Protein AF-A0A1G1TDN0-F1 (afdb_monomer)

Structure (mmCIF, N/CA/C/O backbone):
data_AF-A0A1G1TDN0-F1
#
_entry.id   AF-A0A1G1TDN0-F1
#
loop_
_atom_site.group_PDB
_atom_site.id
_atom_site.type_symbol
_atom_site.label_atom_id
_atom_site.label_alt_id
_atom_site.label_comp_id
_atom_site.label_asym_id
_atom_site.label_entity_id
_atom_site.label_seq_id
_atom_site.pdbx_PDB_ins_code
_atom_site.Cartn_x
_atom_site.Cartn_y
_atom_site.Cartn_z
_atom_site.occupancy
_atom_site.B_iso_or_equiv
_atom_site.auth_seq_id
_atom_site.auth_comp_id
_atom_site.auth_asym_id
_atom_site.auth_atom_id
_atom_site.pdbx_PDB_model_num
ATOM 1 N N . MET A 1 1 ? -2.130 4.686 -26.370 1.00 45.19 1 MET A N 1
ATOM 2 C CA . MET A 1 1 ? -1.271 3.794 -25.560 1.00 45.19 1 MET A CA 1
ATOM 3 C C . MET A 1 1 ? -2.168 2.905 -24.721 1.00 45.19 1 MET A C 1
ATOM 5 O O . MET A 1 1 ? -3.149 3.405 -24.189 1.00 45.19 1 MET A O 1
ATOM 9 N N . LYS A 1 2 ? -1.897 1.599 -24.668 1.00 54.34 2 LYS A N 1
ATOM 10 C CA . LYS A 1 2 ? -2.667 0.659 -23.843 1.00 54.34 2 LYS A CA 1
ATOM 11 C C . LYS A 1 2 ? -2.285 0.915 -22.382 1.00 54.34 2 LYS A C 1
ATOM 13 O O . LYS A 1 2 ? -1.095 0.913 -22.083 1.00 54.34 2 LYS A O 1
ATOM 18 N N . ALA A 1 3 ? -3.256 1.195 -21.515 1.00 61.47 3 ALA A N 1
ATOM 19 C CA . ALA A 1 3 ? -2.986 1.420 -20.098 1.00 61.47 3 ALA A CA 1
ATOM 2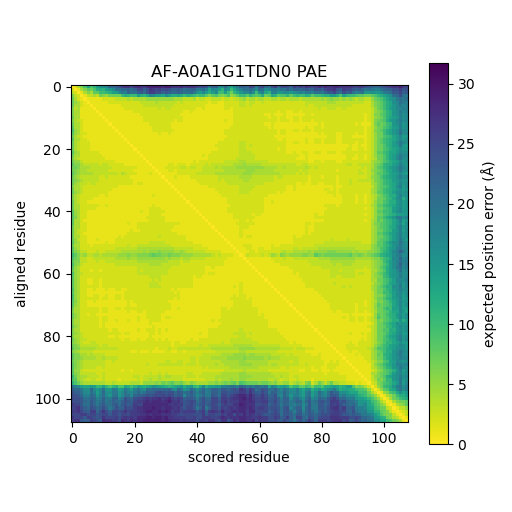0 C C . ALA A 1 3 ? -2.302 0.182 -19.497 1.00 61.47 3 ALA A C 1
ATOM 22 O O . ALA A 1 3 ? -2.727 -0.950 -19.755 1.00 61.47 3 ALA A O 1
ATOM 23 N N . SER A 1 4 ? -1.230 0.392 -18.734 1.00 86.56 4 SER A N 1
ATOM 24 C CA . SER A 1 4 ? -0.562 -0.690 -18.018 1.00 86.56 4 SER A CA 1
ATOM 25 C C . SER A 1 4 ? -1.517 -1.223 -16.950 1.00 86.56 4 SER A C 1
ATOM 27 O O . SER A 1 4 ? -1.895 -0.507 -16.025 1.00 86.56 4 SER A O 1
ATOM 29 N N . ILE A 1 5 ? -1.946 -2.481 -17.092 1.00 93.75 5 ILE A N 1
ATOM 30 C CA . ILE A 1 5 ? -2.916 -3.097 -16.172 1.00 93.75 5 ILE A CA 1
ATOM 31 C C . ILE A 1 5 ? -2.373 -3.078 -14.742 1.00 93.75 5 ILE A C 1
ATOM 33 O O . ILE A 1 5 ? -3.116 -2.783 -13.811 1.00 93.75 5 ILE A O 1
ATOM 37 N N . ILE A 1 6 ? -1.081 -3.375 -14.569 1.00 94.38 6 ILE A N 1
ATOM 38 C CA . ILE A 1 6 ? -0.450 -3.377 -13.249 1.00 94.38 6 ILE A CA 1
ATOM 39 C C . ILE A 1 6 ? -0.420 -1.971 -12.648 1.00 94.38 6 ILE A C 1
ATOM 41 O O . ILE A 1 6 ? -0.804 -1.829 -11.497 1.00 94.38 6 ILE A O 1
ATOM 45 N N . GLN A 1 7 ? -0.094 -0.942 -13.438 1.00 95.44 7 GLN A N 1
ATOM 46 C CA . GLN A 1 7 ? -0.083 0.457 -12.996 1.00 95.44 7 GLN A CA 1
ATOM 47 C C . GLN A 1 7 ? -1.439 0.864 -12.414 1.00 95.44 7 GLN A C 1
ATOM 49 O O . GLN A 1 7 ? -1.522 1.275 -11.256 1.00 95.44 7 GLN A O 1
ATOM 54 N N . GLN A 1 8 ? -2.511 0.647 -13.186 1.00 95.69 8 GLN A N 1
ATOM 55 C CA . GLN A 1 8 ? -3.871 0.978 -12.765 1.00 95.69 8 GLN A CA 1
ATOM 56 C C . GLN A 1 8 ? -4.272 0.194 -11.511 1.00 95.69 8 GLN A C 1
ATOM 58 O O . GLN A 1 8 ? -4.726 0.783 -10.533 1.00 95.69 8 GLN A O 1
ATOM 63 N N . LYS A 1 9 ? -4.038 -1.125 -11.496 1.00 95.56 9 LYS A N 1
ATOM 64 C CA . LYS A 1 9 ? -4.367 -1.969 -10.340 1.00 95.56 9 LYS A CA 1
ATOM 65 C C . LYS A 1 9 ? -3.637 -1.526 -9.076 1.00 95.56 9 LYS A C 1
ATOM 67 O O . LYS A 1 9 ? -4.247 -1.483 -8.012 1.00 95.56 9 LYS A O 1
ATOM 72 N N . THR A 1 10 ? -2.352 -1.193 -9.173 1.00 97.12 10 THR A N 1
ATOM 73 C CA . THR A 1 10 ? -1.577 -0.757 -8.007 1.00 97.12 10 THR A CA 1
ATOM 74 C C . THR A 1 10 ? -1.963 0.638 -7.532 1.00 97.12 10 THR A C 1
ATOM 76 O O . THR A 1 10 ? -1.939 0.888 -6.329 1.00 97.12 10 THR A O 1
ATOM 79 N N . TYR A 1 11 ? -2.391 1.523 -8.436 1.00 97.38 11 TYR A N 1
ATOM 80 C CA . TYR A 1 11 ? -2.936 2.830 -8.073 1.00 97.38 11 TYR A CA 1
ATOM 81 C C . TYR A 1 11 ? -4.267 2.694 -7.321 1.00 97.38 11 TYR A C 1
ATOM 83 O O . TYR A 1 11 ? -4.448 3.258 -6.237 1.00 97.38 11 TYR A O 1
ATOM 91 N N . ASP A 1 12 ? -5.183 1.882 -7.852 1.00 96.75 12 ASP A N 1
ATOM 92 C CA . ASP A 1 12 ? -6.470 1.610 -7.211 1.00 96.75 12 ASP A CA 1
ATOM 93 C C . ASP A 1 12 ? -6.271 0.928 -5.853 1.00 96.75 12 ASP A C 1
ATOM 95 O O . ASP A 1 12 ? -6.911 1.299 -4.866 1.00 96.75 12 ASP A O 1
ATOM 99 N N . PHE A 1 13 ? -5.327 -0.012 -5.762 1.00 97.38 13 PHE A N 1
ATOM 100 C CA . PHE A 1 13 ? -4.942 -0.647 -4.505 1.00 97.38 13 PHE A CA 1
ATOM 101 C C . PHE A 1 13 ? -4.406 0.366 -3.481 1.00 97.38 13 PHE A C 1
ATOM 103 O O . PHE A 1 13 ? -4.882 0.387 -2.346 1.00 97.38 13 PHE A O 1
ATOM 110 N N . ALA A 1 14 ? -3.504 1.269 -3.878 1.00 98.31 14 ALA A N 1
ATOM 111 C CA . ALA A 1 14 ? -2.999 2.330 -3.004 1.00 98.31 14 ALA A CA 1
ATOM 112 C C . ALA A 1 14 ? -4.135 3.221 -2.462 1.00 98.31 14 ALA A C 1
ATOM 114 O O . ALA A 1 14 ? -4.160 3.549 -1.274 1.00 98.31 14 ALA A O 1
ATOM 115 N N . SER A 1 15 ? -5.136 3.545 -3.291 1.00 98.19 15 SER A N 1
ATOM 116 C CA . SER A 1 15 ? -6.336 4.278 -2.858 1.00 98.19 15 SER A CA 1
ATOM 117 C C . SER A 1 15 ? -7.125 3.527 -1.775 1.00 98.19 15 SER A C 1
ATOM 119 O O . SER A 1 15 ? -7.605 4.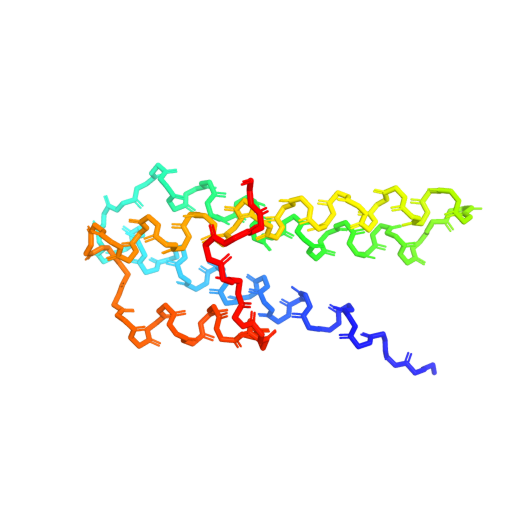131 -0.812 1.00 98.19 15 SER A O 1
ATOM 121 N N . ARG A 1 16 ? -7.226 2.196 -1.876 1.00 98.00 16 ARG A N 1
ATOM 122 C CA . ARG A 1 16 ? -7.881 1.350 -0.862 1.00 98.00 16 ARG A CA 1
ATOM 123 C C . ARG 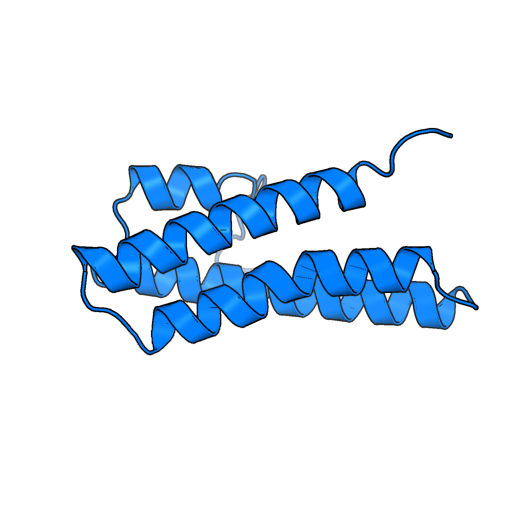A 1 16 ? -7.086 1.289 0.439 1.00 98.00 16 ARG A C 1
ATOM 125 O O . ARG A 1 16 ? -7.687 1.410 1.502 1.00 98.00 16 ARG A O 1
ATOM 132 N N . ILE A 1 17 ? -5.759 1.197 0.363 1.00 98.56 17 ILE A N 1
ATOM 133 C CA . ILE A 1 17 ? -4.871 1.256 1.534 1.00 98.56 17 ILE A CA 1
ATOM 134 C C . ILE A 1 17 ? -5.024 2.589 2.275 1.00 98.56 17 ILE A C 1
ATOM 136 O O . ILE A 1 17 ? -5.138 2.601 3.497 1.00 98.56 17 ILE A O 1
ATOM 140 N N . ILE A 1 18 ? -5.117 3.713 1.556 1.00 98.69 18 ILE A N 1
ATOM 141 C CA . ILE A 1 18 ? -5.352 5.029 2.172 1.00 98.69 18 ILE A CA 1
ATOM 142 C C . ILE A 1 18 ? -6.701 5.069 2.905 1.00 98.69 18 ILE A C 1
ATOM 144 O O . ILE A 1 18 ? -6.797 5.649 3.988 1.00 98.69 18 ILE A O 1
ATOM 148 N N . LYS A 1 19 ? -7.751 4.454 2.345 1.00 98.44 19 LYS A N 1
ATOM 149 C CA . LYS A 1 19 ? -9.057 4.348 3.018 1.00 98.44 19 LYS A CA 1
ATOM 150 C C . LYS A 1 19 ? -8.972 3.479 4.276 1.00 98.44 19 LYS A C 1
ATOM 152 O O . LYS A 1 19 ? -9.477 3.898 5.312 1.00 98.44 19 LYS A O 1
ATOM 157 N N . ALA A 1 20 ? -8.286 2.336 4.207 1.00 98.25 20 ALA A N 1
ATOM 158 C CA . ALA A 1 20 ? -8.054 1.469 5.362 1.00 98.25 20 ALA A CA 1
ATOM 159 C C . ALA A 1 20 ? -7.275 2.195 6.469 1.00 98.25 20 ALA A C 1
ATOM 161 O O . ALA A 1 20 ? -7.689 2.175 7.620 1.00 98.25 20 ALA A O 1
ATOM 162 N N . TYR A 1 21 ? -6.212 2.925 6.119 1.00 98.69 21 TYR A N 1
ATOM 163 C CA . TYR A 1 21 ? -5.457 3.750 7.065 1.00 98.69 21 TYR A CA 1
ATOM 164 C C . TYR A 1 21 ? -6.344 4.776 7.785 1.00 98.69 21 TYR A C 1
ATOM 166 O O . TYR A 1 21 ? -6.285 4.894 9.007 1.00 98.69 21 TYR A O 1
ATOM 174 N N . LYS A 1 22 ? -7.196 5.497 7.043 1.00 98.56 22 LYS A N 1
ATOM 175 C CA . LYS A 1 22 ? -8.123 6.479 7.629 1.00 98.56 22 LYS A CA 1
ATOM 176 C C . LYS A 1 22 ? -9.106 5.837 8.606 1.00 98.56 22 LYS A C 1
ATOM 178 O O . LYS A 1 22 ? -9.355 6.421 9.653 1.00 98.56 22 LYS A O 1
ATOM 183 N N . PHE A 1 23 ? -9.632 4.661 8.274 1.00 98.38 23 PHE A N 1
ATOM 184 C CA . PHE A 1 23 ? -10.505 3.888 9.158 1.00 98.38 23 PHE A CA 1
ATOM 185 C C . PHE A 1 23 ? -9.771 3.438 10.431 1.00 98.38 23 PHE A C 1
ATOM 187 O O . PHE A 1 23 ? -10.239 3.699 11.536 1.00 98.38 23 PHE A O 1
ATOM 194 N N . LEU A 1 24 ? -8.581 2.846 10.291 1.00 98.50 24 LEU A N 1
ATOM 195 C CA . LEU A 1 24 ? -7.778 2.368 11.422 1.00 98.50 24 LEU A CA 1
ATOM 196 C C . LEU A 1 24 ? -7.427 3.498 12.396 1.00 98.50 24 LEU A C 1
ATOM 198 O O . LEU A 1 24 ? -7.545 3.339 13.605 1.00 98.50 24 LEU A O 1
ATOM 202 N N . VAL A 1 25 ? -7.051 4.664 11.876 1.00 98.50 25 VAL A N 1
ATOM 203 C CA . VAL A 1 25 ? -6.716 5.821 12.713 1.00 98.50 25 VAL A CA 1
ATOM 204 C C . VAL A 1 25 ? -7.965 6.488 13.294 1.00 98.50 25 VAL A C 1
ATOM 206 O O . VAL A 1 25 ? -7.985 6.831 14.472 1.00 98.50 25 VAL A O 1
ATOM 209 N N . GLY A 1 26 ? -8.991 6.709 12.471 1.00 98.00 26 GLY A N 1
ATOM 210 C CA . GLY A 1 26 ? -10.160 7.505 12.845 1.00 98.00 26 GLY A CA 1
ATOM 211 C C . GLY A 1 26 ? -11.165 6.766 13.723 1.00 98.00 26 GLY A C 1
ATOM 212 O O . GLY A 1 26 ? -11.764 7.380 14.602 1.00 98.00 26 GLY A O 1
ATOM 213 N N . GLU A 1 27 ? -11.345 5.468 13.494 1.00 97.31 27 GLU A N 1
ATOM 214 C CA . GLU A 1 27 ? -12.352 4.658 14.186 1.00 97.31 27 GLU A CA 1
ATOM 215 C C . GLU A 1 27 ? -11.716 3.706 15.196 1.00 97.31 27 GLU A C 1
ATOM 217 O O . GLU A 1 27 ? -12.206 3.594 16.315 1.00 97.31 27 GLU A O 1
ATOM 222 N N . GLN A 1 28 ? -10.599 3.070 14.833 1.00 97.50 28 GLN A N 1
ATOM 223 C CA . GLN A 1 28 ? -9.959 2.061 15.686 1.00 97.50 28 GLN A CA 1
ATOM 224 C C . GLN A 1 28 ? -8.854 2.617 16.589 1.00 97.50 28 GLN A C 1
ATOM 226 O O . GLN A 1 28 ? -8.354 1.905 17.456 1.00 97.50 28 GLN A O 1
ATOM 231 N N . GLN A 1 29 ? -8.459 3.881 16.393 1.00 97.62 29 GLN A N 1
ATOM 232 C CA . GLN A 1 29 ? -7.357 4.521 17.117 1.00 97.62 29 GLN A CA 1
ATOM 233 C C . GLN A 1 29 ? -6.048 3.706 17.060 1.00 97.62 29 GLN A C 1
ATOM 235 O O . GLN A 1 29 ? -5.268 3.689 18.013 1.00 97.62 29 GLN A O 1
ATOM 240 N N . GLU A 1 30 ? -5.790 3.040 15.931 1.00 98.06 30 GLU A N 1
ATOM 241 C CA . GLU A 1 30 ? -4.554 2.301 15.679 1.00 98.06 30 GLU A CA 1
ATOM 242 C C . GLU A 1 30 ? -3.614 3.147 14.807 1.00 98.06 30 GLU A C 1
ATOM 244 O O . GLU A 1 30 ? -3.964 3.573 13.703 1.00 98.06 30 GLU A O 1
ATOM 249 N N . TYR A 1 31 ? -2.399 3.408 15.298 1.00 97.88 31 TYR A N 1
ATOM 250 C CA . TYR A 1 31 ? -1.476 4.383 14.700 1.00 97.88 31 TYR A CA 1
ATOM 251 C C . TYR A 1 31 ? -0.141 3.793 14.237 1.00 97.88 31 TYR A C 1
ATOM 253 O O . TYR A 1 31 ? 0.597 4.449 13.494 1.00 97.88 31 TYR A O 1
ATOM 261 N N . VAL A 1 32 ? 0.217 2.600 14.709 1.00 98.44 32 VAL A N 1
ATOM 262 C CA . VAL A 1 32 ? 1.545 2.018 14.507 1.00 98.44 32 VAL A CA 1
ATOM 263 C C . VAL A 1 32 ? 1.513 1.081 13.308 1.00 98.44 32 VAL A C 1
ATOM 265 O O . VAL A 1 32 ? 2.255 1.294 12.345 1.00 98.44 32 VAL A O 1
ATOM 268 N N . LEU A 1 33 ? 0.633 0.081 13.333 1.00 98.44 33 LEU A N 1
ATOM 269 C CA . LEU A 1 33 ? 0.497 -0.895 12.252 1.00 98.44 33 LEU A CA 1
ATOM 270 C C . LEU A 1 33 ? -0.132 -0.259 11.009 1.00 98.44 33 LEU A C 1
ATOM 272 O O . LEU A 1 33 ? 0.305 -0.518 9.891 1.00 98.44 33 LEU A O 1
ATOM 276 N N . SER A 1 34 ? -1.078 0.657 11.193 1.00 98.31 34 SER A N 1
ATOM 277 C CA . SER A 1 34 ? -1.741 1.424 10.145 1.00 98.31 34 SER A CA 1
ATOM 278 C C . SER A 1 34 ? -0.736 2.252 9.349 1.00 98.31 34 SER A C 1
ATOM 280 O O . SER A 1 34 ? -0.818 2.324 8.122 1.00 98.31 34 SER A O 1
ATOM 282 N N . LYS A 1 35 ? 0.282 2.813 10.012 1.00 98.69 35 LYS A N 1
ATOM 283 C CA . LYS A 1 35 ? 1.368 3.538 9.346 1.00 98.69 35 LYS A CA 1
ATOM 284 C C . LYS A 1 35 ? 2.290 2.608 8.554 1.00 98.69 35 LYS A C 1
ATOM 286 O O . LYS A 1 35 ? 2.728 2.988 7.466 1.00 98.69 35 LYS A O 1
ATOM 291 N N . GLN A 1 36 ? 2.571 1.405 9.062 1.00 98.81 36 GLN A N 1
ATOM 292 C CA . GLN A 1 36 ? 3.342 0.400 8.318 1.00 98.81 36 GLN A CA 1
ATOM 293 C C . GLN A 1 36 ? 2.580 -0.093 7.083 1.00 98.81 36 GLN A C 1
ATOM 295 O O . GLN A 1 36 ? 3.151 -0.143 5.990 1.00 98.81 36 GLN A O 1
ATOM 300 N N . LEU A 1 37 ? 1.277 -0.354 7.229 1.00 98.69 37 LEU A N 1
ATOM 301 C CA . LEU A 1 37 ? 0.374 -0.700 6.134 1.00 98.69 37 LEU A CA 1
ATOM 302 C C . LEU A 1 37 ? 0.330 0.407 5.074 1.00 98.69 37 LEU A C 1
ATOM 304 O O . LEU A 1 37 ? 0.462 0.127 3.886 1.00 98.69 37 LEU A O 1
ATOM 308 N N . LEU A 1 38 ? 0.172 1.668 5.494 1.00 98.81 38 LEU A N 1
ATOM 309 C CA . LEU A 1 38 ? 0.123 2.812 4.584 1.00 98.81 38 LEU A CA 1
ATOM 310 C C . LEU A 1 38 ? 1.402 2.915 3.750 1.00 98.81 38 LEU A C 1
ATOM 312 O O . LEU A 1 38 ? 1.324 3.047 2.528 1.00 98.81 38 LEU A O 1
ATOM 316 N N . ARG A 1 39 ? 2.571 2.855 4.402 1.00 98.81 39 ARG A N 1
ATOM 317 C CA . ARG A 1 39 ? 3.869 2.956 3.725 1.00 98.81 39 ARG A CA 1
ATOM 318 C C . ARG A 1 39 ? 4.053 1.822 2.721 1.00 98.81 39 ARG A C 1
ATOM 320 O O . ARG A 1 39 ? 4.273 2.099 1.547 1.00 98.81 39 ARG A O 1
ATOM 327 N N . SER A 1 40 ? 3.944 0.575 3.173 1.00 98.62 40 SER A N 1
ATOM 328 C CA . SER A 1 40 ? 4.172 -0.590 2.311 1.00 98.62 40 SER A CA 1
ATOM 329 C C . SER A 1 40 ? 3.148 -0.665 1.175 1.00 98.62 40 SER A C 1
ATOM 331 O O . SER A 1 40 ? 3.526 -0.735 0.007 1.00 98.62 40 SER A O 1
ATOM 333 N N . GLY A 1 41 ? 1.856 -0.501 1.469 1.00 98.38 41 GLY A N 1
ATOM 334 C CA . GLY A 1 41 ? 0.795 -0.631 0.470 1.00 98.38 41 GLY A CA 1
ATOM 335 C C . GLY A 1 41 ? 0.821 0.444 -0.621 1.00 98.38 41 GLY A C 1
ATOM 336 O O . GLY A 1 41 ? 0.503 0.157 -1.774 1.00 98.38 41 GLY A O 1
ATOM 337 N N . THR A 1 42 ? 1.242 1.671 -0.297 1.00 98.62 42 THR A N 1
ATOM 338 C CA . THR A 1 42 ? 1.406 2.741 -1.303 1.00 98.62 42 THR A CA 1
ATOM 339 C C . THR A 1 42 ? 2.732 2.645 -2.065 1.00 98.62 42 THR A C 1
ATOM 341 O O . THR A 1 42 ? 2.786 3.012 -3.241 1.00 98.62 42 THR A O 1
ATOM 344 N N . SER A 1 43 ? 3.777 2.079 -1.446 1.00 98.69 43 SER A N 1
ATOM 345 C CA . SER A 1 43 ? 5.093 1.848 -2.063 1.00 98.69 43 SER A CA 1
ATOM 346 C C . SER A 1 43 ? 5.032 0.873 -3.248 1.00 98.69 43 SER A C 1
ATOM 348 O O . SER A 1 43 ? 5.815 1.001 -4.190 1.00 98.69 43 SER A O 1
ATOM 350 N N . ILE A 1 44 ? 4.066 -0.056 -3.265 1.00 98.62 44 ILE A N 1
ATOM 351 C CA . ILE A 1 44 ? 3.857 -0.991 -4.386 1.00 98.62 44 ILE A CA 1
ATOM 352 C C . ILE A 1 44 ? 3.632 -0.223 -5.695 1.00 98.62 44 ILE A C 1
ATOM 354 O O . ILE A 1 44 ? 4.353 -0.434 -6.668 1.00 98.62 44 ILE A O 1
ATOM 358 N N . GLY A 1 45 ? 2.648 0.682 -5.713 1.00 98.06 45 GLY A N 1
ATOM 359 C CA . GLY A 1 45 ? 2.332 1.484 -6.896 1.00 98.06 45 GLY A CA 1
ATOM 360 C C . GLY A 1 45 ? 3.461 2.437 -7.266 1.00 98.06 45 GLY A C 1
ATOM 361 O O . GLY A 1 45 ? 3.811 2.526 -8.437 1.00 98.06 45 GLY A O 1
ATOM 362 N N . ALA A 1 46 ? 4.096 3.070 -6.275 1.00 98.62 46 ALA A N 1
ATOM 363 C CA . ALA A 1 46 ? 5.239 3.952 -6.511 1.00 98.62 46 ALA A CA 1
ATOM 364 C C . ALA A 1 46 ? 6.392 3.230 -7.234 1.00 98.62 46 ALA A C 1
ATOM 366 O O . ALA A 1 46 ? 6.905 3.728 -8.232 1.00 98.62 46 ALA A O 1
ATOM 367 N N . ASN A 1 47 ? 6.747 2.017 -6.801 1.00 98.62 47 ASN A N 1
ATOM 368 C CA . ASN A 1 47 ? 7.789 1.231 -7.463 1.00 98.62 47 ASN A CA 1
ATOM 369 C C . ASN A 1 47 ? 7.364 0.719 -8.848 1.00 98.62 47 ASN A C 1
ATOM 371 O O . ASN A 1 47 ? 8.215 0.561 -9.721 1.00 98.62 47 ASN A O 1
ATOM 375 N N . VAL A 1 48 ? 6.071 0.472 -9.086 1.00 98.31 48 VAL A N 1
ATOM 376 C CA . VAL A 1 48 ? 5.568 0.147 -10.432 1.00 98.31 48 VAL A CA 1
ATOM 377 C C . VAL A 1 48 ? 5.684 1.348 -11.371 1.00 98.31 48 VAL A C 1
ATOM 379 O O . VAL A 1 48 ? 6.121 1.171 -12.506 1.00 98.31 48 VAL A O 1
ATOM 382 N N . GLU A 1 49 ? 5.360 2.559 -10.915 1.00 98.00 49 GLU A N 1
ATOM 383 C CA . GLU A 1 49 ? 5.570 3.793 -11.690 1.00 98.00 49 GLU A CA 1
ATOM 384 C C . GLU A 1 49 ? 7.054 3.982 -12.041 1.00 98.00 49 GLU A C 1
ATOM 386 O O . GLU A 1 49 ? 7.395 4.227 -13.199 1.00 98.00 49 GLU A O 1
ATOM 391 N N . GLU A 1 50 ? 7.953 3.780 -11.071 1.00 98.06 50 GLU A N 1
ATOM 392 C CA . GLU A 1 50 ? 9.401 3.836 -11.304 1.00 98.06 50 GLU A CA 1
ATOM 393 C C . GLU A 1 50 ? 9.876 2.761 -12.288 1.00 98.06 50 GLU A C 1
ATOM 395 O O . GLU A 1 50 ? 10.689 3.051 -13.164 1.00 98.06 50 GLU A O 1
ATOM 400 N N . ALA A 1 51 ? 9.345 1.536 -12.198 1.00 97.38 51 ALA A N 1
ATOM 401 C CA . ALA A 1 51 ? 9.660 0.475 -13.148 1.00 97.38 51 ALA A CA 1
ATOM 402 C C . ALA A 1 51 ? 9.273 0.885 -14.576 1.00 97.38 51 ALA A C 1
ATOM 404 O O . ALA A 1 51 ? 10.062 0.723 -15.501 1.00 97.38 51 ALA A O 1
ATOM 405 N N . LEU A 1 52 ? 8.087 1.463 -14.778 1.00 95.50 52 LEU A N 1
ATOM 406 C CA . LEU A 1 52 ? 7.625 1.883 -16.107 1.00 95.50 52 LEU A CA 1
ATOM 407 C C . LEU A 1 52 ? 8.461 3.022 -16.710 1.00 95.50 52 LEU A C 1
ATOM 409 O O . LEU A 1 52 ? 8.494 3.162 -17.933 1.00 95.50 52 LEU A O 1
ATOM 413 N N . ALA A 1 53 ? 9.154 3.794 -15.873 1.00 95.94 53 ALA A N 1
ATOM 414 C CA . ALA A 1 53 ? 10.103 4.827 -16.278 1.00 95.94 53 ALA A CA 1
ATOM 415 C C . ALA A 1 53 ? 11.570 4.342 -16.319 1.00 95.94 53 ALA A C 1
ATOM 417 O O . ALA A 1 53 ? 12.473 5.152 -16.542 1.00 95.94 53 ALA A O 1
ATOM 418 N N . ALA A 1 54 ? 11.828 3.048 -16.097 1.00 96.62 54 ALA A N 1
ATOM 419 C CA . ALA A 1 54 ? 13.177 2.510 -15.963 1.00 96.62 54 ALA A CA 1
ATOM 420 C C . ALA A 1 54 ? 14.015 2.673 -17.240 1.00 96.62 54 ALA A C 1
ATOM 422 O O . ALA A 1 54 ? 13.560 2.461 -18.365 1.00 96.62 54 ALA A O 1
ATOM 423 N N . SER A 1 55 ? 15.297 2.980 -17.045 1.00 94.94 55 SER A N 1
ATOM 424 C CA . SER A 1 55 ? 16.256 3.209 -18.139 1.00 94.94 55 SER A CA 1
ATOM 425 C C . SER A 1 55 ? 16.862 1.921 -18.715 1.00 94.94 55 SER A C 1
ATOM 427 O O . SER A 1 55 ? 17.524 1.950 -19.752 1.00 94.94 55 SER A O 1
ATOM 429 N N . SER A 1 56 ? 16.654 0.781 -18.048 1.00 97.75 56 SER A N 1
ATOM 430 C CA . SER A 1 56 ? 17.152 -0.529 -18.469 1.00 97.75 56 SER A CA 1
ATOM 431 C C . SER A 1 56 ? 16.245 -1.662 -17.988 1.00 97.75 56 SER A C 1
ATOM 433 O O . SER A 1 56 ? 15.495 -1.514 -17.023 1.00 97.75 56 SER A O 1
ATOM 435 N N . THR A 1 57 ? 16.362 -2.838 -18.609 1.00 97.69 57 THR A N 1
ATOM 436 C CA . THR A 1 57 ? 15.648 -4.048 -18.168 1.00 97.69 57 THR A CA 1
ATOM 437 C C . THR A 1 57 ? 16.034 -4.470 -16.748 1.00 97.69 57 THR A C 1
ATOM 439 O O . THR A 1 57 ? 15.183 -4.937 -15.998 1.00 97.69 57 THR A O 1
ATOM 442 N N . ALA A 1 58 ? 17.300 -4.295 -16.356 1.00 98.19 58 ALA A N 1
ATOM 443 C CA . ALA A 1 58 ? 17.754 -4.630 -15.008 1.00 98.19 58 ALA A CA 1
ATOM 444 C C . ALA A 1 58 ? 17.098 -3.729 -13.948 1.00 98.19 58 ALA A C 1
ATOM 446 O O . ALA A 1 58 ? 16.637 -4.227 -12.924 1.00 98.19 58 ALA A O 1
ATOM 447 N N . ASP A 1 59 ? 17.005 -2.426 -14.225 1.00 97.88 59 ASP A N 1
ATOM 448 C CA . ASP A 1 59 ? 16.330 -1.450 -13.363 1.00 97.88 59 ASP A CA 1
ATOM 449 C C . ASP A 1 59 ? 14.819 -1.728 -13.284 1.00 97.88 59 ASP A C 1
ATOM 451 O O . ASP A 1 59 ? 14.266 -1.847 -12.192 1.00 97.88 59 ASP A O 1
ATOM 455 N N . PHE A 1 60 ? 14.175 -2.003 -14.425 1.00 97.38 60 PHE A N 1
ATOM 456 C CA . PHE A 1 60 ? 12.773 -2.433 -14.486 1.00 97.38 60 PHE A CA 1
ATOM 457 C C . PHE A 1 60 ? 12.496 -3.639 -13.569 1.00 97.38 60 PHE A C 1
ATOM 459 O O . PHE A 1 60 ? 11.597 -3.601 -12.726 1.00 97.38 60 PH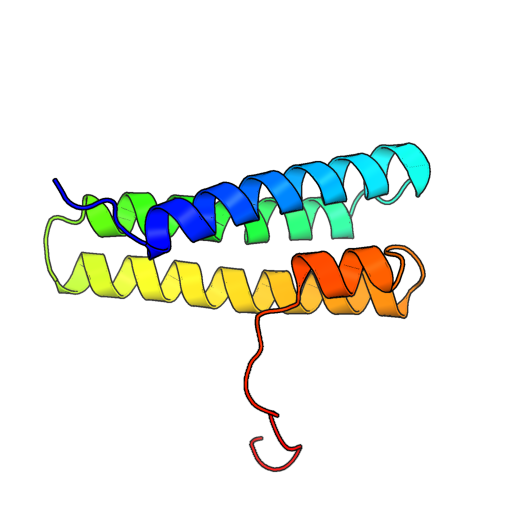E A O 1
ATOM 466 N N . ILE A 1 61 ? 13.302 -4.701 -13.688 1.00 97.88 61 ILE A N 1
ATOM 467 C CA . ILE A 1 61 ? 13.177 -5.914 -12.865 1.00 97.88 61 ILE A CA 1
ATOM 468 C C . ILE A 1 61 ? 13.437 -5.602 -11.388 1.00 97.88 61 ILE A C 1
ATOM 470 O O . ILE A 1 61 ? 12.734 -6.106 -10.511 1.00 97.88 61 ILE A O 1
ATOM 474 N N . HIS A 1 62 ? 14.441 -4.778 -11.089 1.00 98.19 62 HIS A N 1
ATOM 475 C CA . HIS A 1 62 ? 14.772 -4.401 -9.720 1.00 98.19 62 HIS A CA 1
ATOM 476 C C . HIS A 1 62 ? 13.608 -3.674 -9.029 1.00 98.19 62 HIS A C 1
ATOM 478 O O . HIS A 1 62 ? 13.227 -4.060 -7.922 1.00 98.19 62 HIS A O 1
ATOM 484 N N . LYS A 1 63 ? 12.990 -2.693 -9.697 1.00 98.38 63 LYS A N 1
ATOM 485 C CA . LYS A 1 63 ? 11.838 -1.945 -9.172 1.00 98.38 63 LYS A CA 1
ATOM 486 C C . LYS A 1 63 ? 10.607 -2.827 -8.972 1.00 98.38 63 LYS A C 1
ATOM 488 O O . LYS A 1 63 ? 9.988 -2.777 -7.909 1.00 98.38 63 LYS A O 1
ATOM 493 N N . LEU A 1 64 ? 10.306 -3.727 -9.911 1.00 97.94 64 LEU A N 1
ATOM 494 C CA . LEU A 1 64 ? 9.224 -4.701 -9.723 1.00 97.94 64 LEU A CA 1
ATOM 495 C C . LEU A 1 64 ? 9.486 -5.668 -8.559 1.00 97.94 64 LEU A C 1
ATOM 497 O O . LEU A 1 64 ? 8.560 -6.010 -7.825 1.00 97.94 64 LEU A O 1
ATOM 501 N N . ASN A 1 65 ? 10.738 -6.073 -8.332 1.00 98.25 65 ASN A N 1
ATOM 502 C CA . ASN A 1 65 ? 11.093 -6.891 -7.172 1.00 98.25 65 ASN A CA 1
ATOM 503 C C . ASN A 1 65 ? 10.885 -6.150 -5.844 1.00 98.25 65 ASN A C 1
ATOM 505 O O . ASN A 1 65 ? 10.498 -6.778 -4.857 1.00 98.25 65 ASN A O 1
ATOM 509 N N . ILE A 1 66 ? 11.123 -4.835 -5.802 1.00 98.50 66 ILE A N 1
ATOM 510 C CA . ILE A 1 66 ? 10.795 -4.014 -4.629 1.00 98.50 66 ILE A CA 1
ATOM 511 C C . ILE A 1 66 ? 9.276 -3.968 -4.442 1.00 98.50 66 ILE A C 1
ATOM 513 O O . ILE A 1 66 ? 8.805 -4.296 -3.356 1.00 98.50 66 ILE A O 1
ATOM 517 N N . ALA A 1 67 ? 8.503 -3.689 -5.498 1.00 98.19 67 ALA A N 1
ATOM 518 C CA . ALA A 1 67 ? 7.038 -3.699 -5.431 1.00 98.19 67 ALA A CA 1
ATOM 519 C C . ALA A 1 67 ? 6.484 -5.040 -4.904 1.00 98.19 67 ALA A C 1
ATOM 521 O O . ALA A 1 67 ? 5.587 -5.060 -4.064 1.00 98.19 67 ALA A O 1
ATOM 522 N N . ALA A 1 68 ? 7.059 -6.171 -5.329 1.00 97.62 68 ALA A N 1
ATOM 523 C CA . ALA A 1 68 ? 6.677 -7.498 -4.844 1.00 97.62 68 ALA A CA 1
ATOM 524 C C . ALA A 1 68 ? 7.030 -7.734 -3.361 1.00 97.62 68 ALA A C 1
ATOM 526 O O . ALA A 1 68 ? 6.297 -8.428 -2.654 1.00 97.62 68 ALA A O 1
ATOM 527 N N . LYS A 1 69 ? 8.142 -7.172 -2.864 1.00 98.00 69 LYS A N 1
ATOM 528 C CA . LYS A 1 69 ? 8.483 -7.210 -1.430 1.00 98.00 69 LYS A CA 1
ATOM 529 C C . LYS A 1 69 ? 7.481 -6.401 -0.605 1.00 98.00 69 LYS A C 1
ATOM 531 O O . LYS A 1 69 ? 6.976 -6.916 0.388 1.00 98.00 69 LYS A O 1
ATOM 536 N N . GLU A 1 70 ? 7.149 -5.198 -1.062 1.00 98.50 70 GLU A N 1
ATOM 537 C CA . GLU A 1 70 ? 6.172 -4.313 -0.415 1.00 98.50 70 GLU A CA 1
ATOM 538 C C . GLU A 1 70 ? 4.767 -4.932 -0.398 1.00 98.50 70 GLU A C 1
ATOM 540 O O . GLU A 1 70 ? 4.042 -4.810 0.587 1.00 98.50 70 GLU A O 1
ATOM 545 N N . ALA A 1 71 ? 4.394 -5.684 -1.439 1.00 98.00 71 ALA A N 1
ATOM 546 C CA . ALA A 1 71 ? 3.138 -6.432 -1.476 1.00 98.00 71 ALA A CA 1
ATOM 547 C C . ALA A 1 71 ? 3.071 -7.528 -0.400 1.00 98.00 71 ALA A C 1
ATOM 549 O O . ALA A 1 71 ? 2.059 -7.645 0.294 1.00 98.00 71 ALA A O 1
ATOM 550 N N . ARG A 1 72 ? 4.155 -8.293 -0.202 1.00 97.50 72 ARG A N 1
ATOM 551 C CA . ARG A 1 72 ? 4.228 -9.300 0.873 1.00 97.50 72 ARG A CA 1
ATOM 552 C C . ARG A 1 72 ? 4.165 -8.666 2.261 1.00 97.50 72 ARG A C 1
ATOM 554 O O . ARG A 1 72 ? 3.460 -9.177 3.128 1.00 97.50 72 ARG A O 1
ATOM 561 N N . GLU A 1 73 ? 4.864 -7.552 2.462 1.00 97.75 73 GLU A N 1
ATOM 562 C CA . GLU A 1 73 ? 4.811 -6.794 3.717 1.00 97.75 73 GLU A CA 1
ATOM 563 C C . GLU A 1 73 ? 3.395 -6.252 3.980 1.00 97.75 73 GLU A C 1
ATOM 565 O O . GLU A 1 73 ? 2.860 -6.403 5.076 1.00 97.75 73 GLU A O 1
ATOM 570 N N . THR A 1 74 ? 2.737 -5.718 2.951 1.00 98.50 74 THR A N 1
ATOM 571 C CA . THR A 1 74 ? 1.352 -5.237 3.036 1.00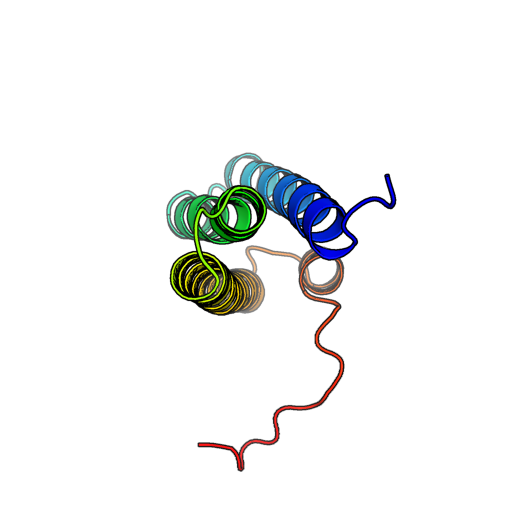 98.50 74 THR A CA 1
ATOM 572 C C . THR A 1 74 ? 0.385 -6.363 3.413 1.00 98.50 74 THR A C 1
ATOM 574 O O . THR A 1 74 ? -0.441 -6.187 4.307 1.00 98.50 74 THR A O 1
ATOM 577 N N . SER A 1 75 ? 0.505 -7.535 2.774 1.00 97.88 75 SER A N 1
ATOM 578 C CA . SER A 1 75 ? -0.293 -8.732 3.091 1.00 97.88 75 SER A CA 1
ATOM 579 C C . SER A 1 75 ? -0.094 -9.174 4.547 1.00 97.88 75 SER A C 1
ATOM 581 O O . SER A 1 75 ? -1.058 -9.489 5.245 1.00 97.88 75 SER A O 1
ATOM 583 N N . TYR A 1 76 ? 1.141 -9.128 5.056 1.00 98.12 76 TYR A N 1
ATOM 584 C CA . TYR A 1 76 ? 1.431 -9.407 6.464 1.00 98.12 76 TYR A CA 1
ATOM 585 C C . TYR A 1 76 ? 0.722 -8.434 7.418 1.00 98.12 76 TYR A C 1
ATOM 587 O O . TYR A 1 76 ? 0.069 -8.880 8.362 1.00 98.12 76 TYR A O 1
ATOM 595 N N . TRP A 1 77 ? 0.779 -7.124 7.154 1.00 98.50 77 TRP A N 1
ATOM 596 C CA . TRP A 1 77 ? 0.101 -6.136 7.999 1.00 98.50 77 TRP A CA 1
ATOM 597 C C . TRP A 1 77 ? -1.423 -6.265 7.961 1.00 98.50 77 TRP A C 1
ATOM 599 O O . TRP A 1 77 ? -2.056 -6.169 9.008 1.00 98.50 77 TRP A O 1
ATOM 609 N N . LEU A 1 78 ? -2.015 -6.536 6.792 1.00 98.31 78 LEU A N 1
ATOM 610 C CA . LEU A 1 78 ? -3.457 -6.787 6.672 1.00 98.31 78 LEU A CA 1
ATOM 611 C C . LEU A 1 78 ? -3.899 -7.983 7.522 1.00 98.31 78 LEU A C 1
ATOM 613 O O . LEU A 1 78 ? -4.897 -7.877 8.232 1.00 98.31 78 LEU A O 1
ATOM 617 N N . ARG A 1 79 ? -3.142 -9.089 7.488 1.00 97.88 79 ARG A N 1
ATOM 618 C CA . ARG A 1 79 ? -3.429 -10.271 8.316 1.00 97.88 79 ARG A CA 1
ATOM 619 C C . ARG A 1 79 ? -3.318 -9.959 9.805 1.00 97.88 79 ARG A C 1
ATOM 621 O O . ARG A 1 79 ? -4.238 -10.283 10.539 1.00 97.88 79 ARG A O 1
ATOM 628 N N . LEU A 1 80 ? -2.264 -9.264 10.243 1.00 98.38 80 LEU A N 1
ATOM 629 C CA . LEU A 1 80 ? -2.129 -8.868 11.651 1.00 98.38 80 LEU A CA 1
ATOM 630 C C . LEU A 1 80 ? -3.268 -7.962 12.126 1.00 98.38 80 LEU A C 1
ATOM 632 O O . LEU A 1 80 ? -3.762 -8.141 13.235 1.00 98.38 80 LEU A O 1
ATOM 636 N N . LEU A 1 81 ? -3.683 -6.997 11.306 1.00 98.38 81 LEU A N 1
ATOM 637 C CA . LEU A 1 81 ? -4.780 -6.091 11.645 1.00 98.38 81 LEU A CA 1
ATOM 638 C C . LEU A 1 81 ? -6.119 -6.829 11.746 1.00 98.38 81 LEU A C 1
ATOM 640 O O . LEU A 1 81 ? -6.900 -6.536 12.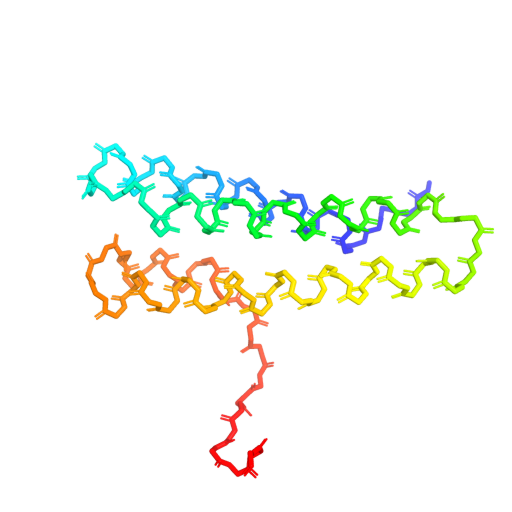644 1.00 98.38 81 LEU A O 1
ATOM 644 N N . ARG A 1 82 ? -6.374 -7.800 10.863 1.00 97.81 82 ARG A N 1
ATOM 645 C CA . ARG A 1 82 ? -7.550 -8.674 10.949 1.00 97.81 82 ARG A CA 1
ATOM 646 C C . ARG A 1 82 ? -7.495 -9.568 12.190 1.00 97.81 82 ARG A C 1
ATOM 648 O O . ARG A 1 82 ? -8.434 -9.571 12.970 1.00 97.81 82 ARG A O 1
ATOM 655 N N . ASP A 1 83 ? -6.388 -10.282 12.397 1.00 98.19 83 ASP A N 1
ATOM 656 C CA . ASP A 1 83 ? -6.239 -11.273 13.477 1.00 98.19 83 ASP A CA 1
ATOM 657 C C . ASP A 1 83 ? -6.270 -10.644 14.884 1.00 98.19 83 ASP A C 1
ATOM 659 O O . ASP A 1 83 ? -6.388 -11.358 15.875 1.00 98.19 83 ASP A O 1
ATOM 663 N N . ASN A 1 84 ? -6.143 -9.315 14.974 1.00 97.75 84 ASN A N 1
ATOM 664 C CA . ASN A 1 84 ? -6.224 -8.543 16.216 1.00 97.75 84 ASN A CA 1
ATOM 665 C C . ASN A 1 84 ? -7.426 -7.578 16.223 1.00 97.75 84 ASN A C 1
ATOM 667 O O . ASN A 1 84 ? -7.364 -6.534 16.867 1.00 97.75 84 ASN A O 1
ATOM 671 N N . ASP A 1 85 ? -8.489 -7.905 15.481 1.00 96.94 85 ASP A N 1
ATOM 672 C CA . ASP A 1 85 ? -9.799 -7.234 15.499 1.00 96.94 85 ASP A CA 1
ATOM 673 C C . ASP A 1 85 ? -9.807 -5.743 15.097 1.00 96.94 85 ASP A C 1
ATOM 675 O O . ASP A 1 85 ? -10.807 -5.048 15.278 1.00 96.94 85 ASP A O 1
ATOM 679 N N . TYR A 1 86 ? -8.729 -5.238 14.489 1.00 97.75 86 TYR A N 1
ATOM 680 C CA . TYR A 1 86 ? -8.658 -3.863 13.983 1.00 97.75 86 TYR A CA 1
ATOM 681 C C . TYR A 1 86 ? -9.295 -3.705 12.604 1.00 97.75 86 TYR A C 1
ATOM 683 O O . TYR A 1 86 ? -9.748 -2.619 12.249 1.00 97.75 86 TYR A O 1
ATOM 691 N N . LEU A 1 87 ? -9.296 -4.758 11.786 1.00 96.62 87 LEU A N 1
ATOM 692 C CA . LEU A 1 87 ? -9.834 -4.717 10.430 1.00 96.62 87 LEU A CA 1
ATOM 693 C C . LEU A 1 87 ? -10.958 -5.752 10.286 1.00 96.62 87 LEU A C 1
ATOM 695 O O . LEU A 1 87 ? -10.672 -6.946 10.343 1.00 96.62 87 LEU A O 1
ATOM 699 N N . PRO A 1 88 ? -12.216 -5.327 10.063 1.00 95.81 88 PRO A N 1
ATOM 700 C CA . PRO A 1 88 ? -13.329 -6.252 9.869 1.00 95.81 88 PRO A CA 1
ATOM 701 C C . PRO A 1 88 ? -13.081 -7.216 8.707 1.00 95.81 88 PRO A C 1
ATOM 703 O O . PRO A 1 88 ? -12.548 -6.798 7.677 1.00 95.81 88 PRO A O 1
ATOM 706 N N . GLU A 1 89 ? -13.559 -8.459 8.822 1.00 94.69 89 GLU A N 1
ATOM 707 C CA . GLU A 1 89 ? -13.337 -9.505 7.809 1.00 94.69 89 GLU A CA 1
ATOM 708 C C . GLU A 1 89 ? -13.733 -9.044 6.402 1.00 94.69 89 GLU A C 1
ATOM 710 O O . GLU A 1 89 ? -12.943 -9.130 5.472 1.00 94.69 89 GLU A O 1
ATOM 715 N N . ALA A 1 90 ? -14.904 -8.419 6.249 1.00 93.38 90 ALA A N 1
ATOM 716 C CA . ALA A 1 90 ? -15.355 -7.908 4.955 1.00 93.38 90 ALA A CA 1
ATOM 717 C C . ALA A 1 90 ? -14.411 -6.840 4.362 1.00 93.38 90 ALA A C 1
ATOM 719 O O . ALA A 1 90 ? -14.252 -6.751 3.144 1.00 93.38 90 ALA A O 1
ATOM 720 N N . ALA A 1 91 ? -13.780 -6.013 5.204 1.00 93.38 91 ALA A N 1
ATOM 721 C CA . ALA A 1 91 ? -12.801 -5.024 4.760 1.00 93.38 91 ALA A CA 1
ATOM 722 C C . ALA A 1 91 ? -11.468 -5.692 4.394 1.00 93.38 91 ALA A C 1
ATOM 724 O O . ALA A 1 91 ? -10.877 -5.339 3.369 1.00 93.38 91 ALA A O 1
ATOM 725 N N . PHE A 1 92 ? -11.032 -6.672 5.192 1.00 95.75 92 PHE A N 1
ATOM 726 C CA . PHE A 1 92 ? -9.871 -7.505 4.897 1.00 95.75 92 PHE A CA 1
ATOM 727 C C . PHE A 1 92 ? -10.046 -8.231 3.562 1.00 95.75 92 PHE A C 1
ATOM 729 O O . PHE A 1 92 ? -9.248 -8.001 2.660 1.00 95.75 92 PHE A O 1
ATOM 736 N N . GLU A 1 93 ? -11.114 -9.013 3.392 1.00 93.12 93 GLU A N 1
ATOM 737 C CA . GLU A 1 93 ? -11.421 -9.746 2.162 1.00 93.12 93 GLU A CA 1
ATOM 738 C C . GLU A 1 93 ? -11.492 -8.805 0.971 1.00 93.12 93 GLU A C 1
ATOM 740 O O . GLU A 1 93 ? -10.900 -9.081 -0.061 1.00 93.12 93 GLU A O 1
ATOM 745 N N . SER A 1 94 ? -12.140 -7.645 1.109 1.00 92.50 94 SER A N 1
ATOM 746 C CA . SER A 1 94 ? -12.169 -6.659 0.036 1.00 92.50 94 SER A CA 1
ATOM 747 C C . SER A 1 94 ? -10.739 -6.343 -0.427 1.00 92.50 94 SER A C 1
ATOM 749 O O . SER A 1 94 ? -10.438 -6.452 -1.620 1.00 92.50 94 SER A O 1
ATOM 751 N N . ILE A 1 95 ? -9.850 -5.950 0.488 1.00 92.62 95 ILE A N 1
ATOM 752 C CA . ILE A 1 95 ? -8.500 -5.466 0.161 1.00 92.62 95 ILE A CA 1
ATOM 753 C C . ILE A 1 95 ? -7.564 -6.609 -0.254 1.00 92.62 95 ILE A C 1
ATOM 755 O O . ILE A 1 95 ? -6.800 -6.439 -1.204 1.00 92.62 95 ILE A O 1
ATOM 759 N N . HIS A 1 96 ? -7.623 -7.740 0.446 1.00 88.44 96 HIS A N 1
ATOM 760 C CA . HIS A 1 96 ? -6.732 -8.890 0.295 1.00 88.44 96 HIS A CA 1
ATOM 761 C C . HIS A 1 96 ? -7.171 -9.850 -0.818 1.00 88.44 96 HIS A C 1
ATOM 763 O O . HIS A 1 96 ? -6.325 -10.558 -1.359 1.00 88.44 96 HIS A O 1
ATOM 769 N N . ALA A 1 97 ? -8.444 -9.833 -1.241 1.00 65.88 97 ALA A N 1
ATOM 770 C CA . ALA A 1 97 ? -8.940 -10.700 -2.309 1.00 65.88 97 ALA A CA 1
ATOM 771 C C . ALA A 1 97 ? -8.309 -10.363 -3.663 1.00 65.88 97 ALA A C 1
ATOM 773 O O . ALA A 1 97 ? -8.848 -9.591 -4.451 1.00 65.88 97 ALA A O 1
ATOM 774 N N . HIS A 1 98 ? -7.164 -10.993 -3.913 1.00 53.75 98 HIS A N 1
ATOM 775 C CA . HIS A 1 98 ? -6.631 -11.433 -5.199 1.00 53.75 98 HIS A CA 1
ATOM 776 C C . HIS A 1 98 ? -5.540 -12.514 -5.031 1.00 53.75 98 HIS A C 1
ATOM 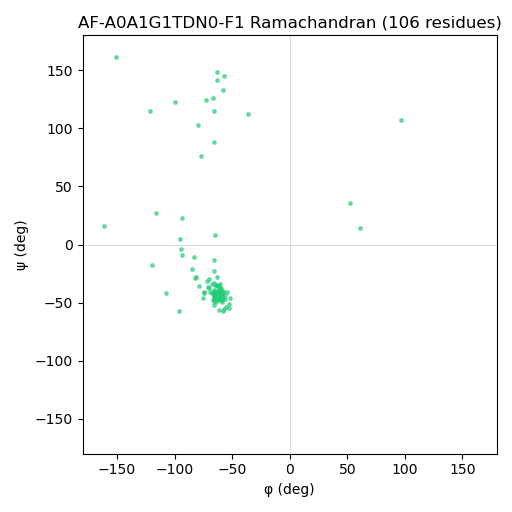778 O O . HIS A 1 98 ? -4.836 -12.804 -5.996 1.00 53.75 98 HIS A O 1
ATOM 784 N N . GLU A 1 99 ? -5.416 -13.162 -3.865 1.00 44.88 99 GLU A N 1
ATOM 785 C CA . GLU A 1 99 ? -4.665 -14.420 -3.746 1.00 44.88 99 GLU A CA 1
ATOM 786 C C . GLU A 1 99 ? -5.529 -15.564 -4.301 1.00 44.88 99 GLU A C 1
ATOM 788 O O . GLU A 1 99 ? -6.174 -16.326 -3.587 1.00 44.88 99 GLU A O 1
ATOM 793 N N . GLY A 1 100 ? -5.603 -15.629 -5.632 1.00 41.53 100 GLY A N 1
ATOM 794 C CA . GLY A 1 100 ? -5.846 -16.900 -6.290 1.00 41.53 100 GLY A CA 1
ATOM 795 C C . GLY A 1 100 ? -4.627 -17.785 -6.051 1.00 41.53 100 GLY A C 1
ATOM 796 O O . GLY A 1 100 ? -3.519 -17.374 -6.375 1.00 41.53 100 GLY A O 1
ATOM 797 N N . GLU A 1 101 ? -4.897 -18.976 -5.523 1.00 39.28 101 GLU A N 1
ATOM 798 C CA . GLU A 1 101 ? -3.995 -20.098 -5.233 1.00 39.28 101 GLU A CA 1
ATOM 799 C C . GLU A 1 101 ? -3.490 -20.193 -3.785 1.00 39.28 101 GLU A C 1
ATOM 801 O O . GLU A 1 101 ? -2.657 -19.440 -3.292 1.00 39.28 101 GLU A O 1
ATOM 806 N N . HIS A 1 102 ? -4.061 -21.200 -3.123 1.00 38.31 102 HIS A N 1
ATOM 807 C CA . HIS A 1 102 ? -3.618 -21.844 -1.902 1.00 38.31 102 HIS A CA 1
ATOM 808 C C . HIS A 1 102 ? -2.089 -21.958 -1.819 1.00 38.31 102 HIS A C 1
ATOM 810 O O . HIS A 1 102 ? -1.499 -22.780 -2.514 1.00 38.31 102 HIS A O 1
ATOM 816 N N . TYR A 1 103 ? -1.464 -21.235 -0.892 1.00 42.94 103 TYR A N 1
ATOM 817 C CA . TYR A 1 103 ? -0.189 -21.681 -0.337 1.00 42.94 103 TYR A CA 1
ATOM 818 C C . TYR A 1 103 ? -0.490 -22.756 0.710 1.00 42.94 103 TYR A C 1
ATOM 820 O O . TYR A 1 103 ? -0.992 -22.474 1.801 1.00 42.94 103 TYR A O 1
ATOM 828 N N . SER A 1 104 ? -0.264 -24.009 0.315 1.00 36.53 104 SER A N 1
ATOM 829 C CA . SER A 1 104 ? -0.234 -25.166 1.209 1.00 36.53 104 SER A CA 1
ATOM 830 C C . SER A 1 104 ? 0.912 -24.995 2.209 1.00 36.53 104 SER A C 1
ATOM 832 O O . SER A 1 104 ? 1.952 -24.426 1.886 1.00 36.53 104 SER A O 1
ATOM 834 N N . ALA A 1 105 ? 0.755 -25.522 3.423 1.00 44.69 105 ALA A N 1
ATOM 835 C CA . ALA A 1 105 ? 1.778 -25.497 4.473 1.00 44.69 105 ALA A CA 1
ATOM 836 C C . ALA A 1 105 ? 3.053 -26.314 4.140 1.00 44.69 105 ALA A C 1
ATOM 838 O O . ALA A 1 105 ? 3.905 -26.490 5.005 1.00 44.69 105 ALA A O 1
ATOM 839 N N . GLU A 1 106 ? 3.179 -26.816 2.911 1.00 38.97 106 GLU A N 1
ATOM 840 C CA . GLU A 1 106 ? 4.309 -27.605 2.409 1.00 38.97 106 GLU A CA 1
ATOM 841 C C . GLU A 1 106 ? 5.369 -26.757 1.674 1.00 38.97 106 GLU A C 1
ATOM 843 O O . GLU A 1 106 ? 6.416 -27.286 1.314 1.00 38.97 106 GLU A O 1
ATOM 848 N N . ASP A 1 107 ? 5.145 -25.449 1.487 1.00 44.44 1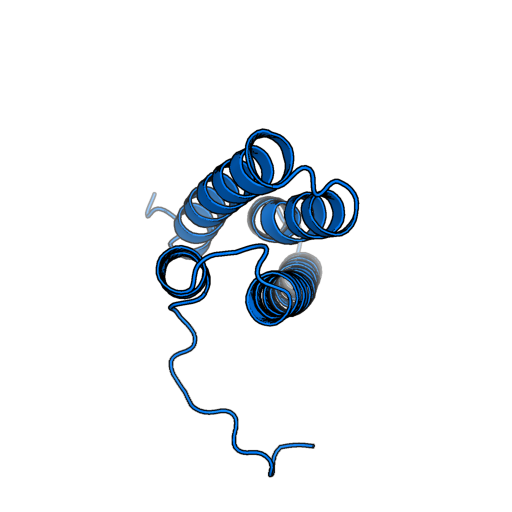07 ASP A N 1
ATOM 849 C CA . ASP A 1 107 ? 6.057 -24.551 0.752 1.00 44.44 107 ASP A CA 1
ATOM 850 C C . ASP A 1 107 ? 7.083 -23.796 1.642 1.00 44.44 107 ASP A C 1
ATOM 852 O O . ASP A 1 107 ? 7.596 -22.743 1.245 1.00 44.44 107 ASP A O 1
ATOM 856 N N . VAL A 1 108 ? 7.406 -24.311 2.841 1.00 41.44 108 VAL A N 1
ATOM 857 C CA . VAL A 1 108 ? 8.486 -23.799 3.724 1.00 41.44 108 VAL A CA 1
ATOM 858 C C . VAL A 1 108 ? 9.461 -24.903 4.108 1.00 41.44 108 VAL A C 1
ATOM 860 O O . VAL A 1 108 ? 8.999 -25.941 4.629 1.00 41.44 108 VAL A O 1
#

Radius of gyration: 14.97 Å; Cα contacts (8 Å, |Δi|>4): 99; chains: 1; bounding box: 33×35×43 Å

Sequence (108 aa):
MKASIIQQKTYDFASRIIKAYKFLVGEQQEYVLSKQLLRSGTSIGANVEEALAASSTADFIHKLNIAAKEARETSYWLRLLRDNDYLPEAAFESIHAHEGEHYSAEDV

Secondary structure (DSSP, 8-state):
----HHHHHHHHHHHHHHHHHHHHHHTS---SHHHHHHHHHHHHHHHHHHHHT-SSHHHHHHHHHHHHHHHHHHHHHHHHHHHTTSS-HHHHHHHHTT--S---TT--

Nearest PDB structures (foldseek):
  2rld-assembly1_E  TM=9.958E-01  e=7.318E-08  Bacteroides thetaiotaomicron VPI-5482
  2rld-assembly1_D  TM=9.974E-01  e=1.457E-07  Bacteroides thetaiotaomicron VPI-5482
  2rld-assembly1_B  TM=9.650E-01  e=2.347E-07  Bacteroides thetaiotaomicron VPI-5482
  2gsc-assembly1_D  TM=7.531E-01  e=3.604E-03  Xanthomonas campestris pv. campestris
  8oyy-assembly2_B  TM=6.002E-01  e=1.679E+00  synthetic construct

InterPro domains:
  IPR012657 23S rRNA-intervening sequence protein [PF05635] (5-97)
  IPR012657 23S rRNA-intervening sequence protein [PIRSF035652] (1-97)
  IPR012657 23S rRNA-intervening sequence protein [PTHR38471] (3-96)
  IPR012657 23S rRNA-intervening sequence protein [TIGR02436] (6-96)
  IPR036583 23S rRNA-intervening sequence superfamily [G3DSA:1.20.144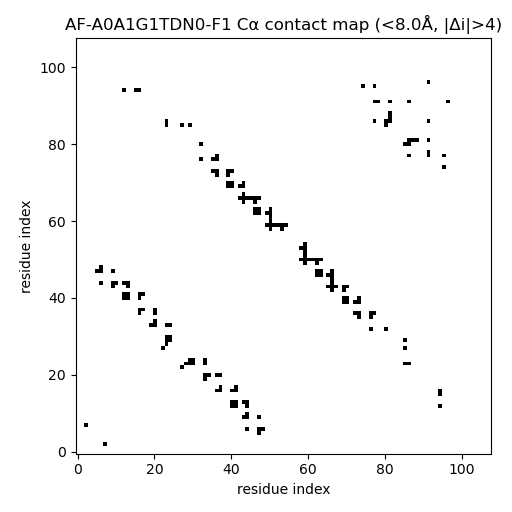0.60] (1-102)
  IPR036583 23S rRNA-intervening sequence superfamily [SSF158446] (3-97)

Foldseek 3Di:
DPDDPQLVVLVVLLVLLVVLLCLLCVPVVDDPLSVQLNVLSNLLNVLCVQLVVDPDPVSNVVSNVSSVVSVVSNLVSLVVCVVVPSADPVSSCVSVPPPDDDPDPPPD

Mean predicted aligned error: 5.46 Å

Solvent-accessible surface area (backbone atoms only — not comparable to full-atom values): 5887 Å² total; per-residue (Å²): 131,84,78,56,66,66,54,54,51,30,47,56,48,24,54,50,35,53,51,51,31,51,45,26,44,74,74,60,69,39,69,64,64,36,50,52,31,38,53,26,34,39,43,24,26,55,25,42,55,50,22,78,67,41,92,42,73,67,49,25,52,50,27,46,52,50,18,54,50,23,47,53,53,24,53,51,42,52,50,54,35,36,79,66,75,61,33,56,66,72,61,42,49,63,74,60,68,75,76,79,74,87,84,60,92,78,85,117

pLDDT: mean 90.16, std 18.02, range [36.53, 98.81]

Organism: NCBI:txid1908236